Protein 1GJJ (pdb70)

GO terms:
  GO:0000785 chromatin (C, IDA)
  GO:0005634 nucleus (C, IDA)
  GO:0005521 lamin binding (F, TAS)
  GO:0005634 nucleus (C, TAS)
  GO:0005635 nuclear envelope (C, TAS)
  GO:0005515 protein binding (F, IPI)
  GO:0045296 cadherin binding (F, HDA)
  GO:0031965 nuclear membrane (C, IDA)

Nearest PDB structures (foldseek):
  1gjj-assembly1_A  TM=1.011E+00  e=7.523E-15  Homo sapiens

B-factor: mean 1.03, std 0.87, range [0.19, 6.09]

CATH classification: 1.10.720.40

Structure (mmCIF, N/CA/C/O backbone):
data_1GJJ
#
_entry.id   1GJJ
#
_cell.length_a   ?
_cell.length_b   ?
_cell.length_c   ?
_cell.angle_alpha   ?
_cell.angle_beta   ?
_cell.angle_gamma   ?
#
loop_
_atom_site.group_PDB
_atom_site.id
_atom_site.type_symbol
_atom_site.label_atom_id
_atom_site.label_alt_id
_at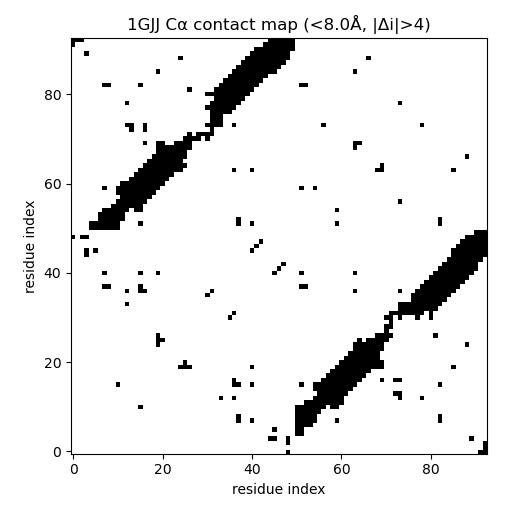om_site.label_comp_id
_atom_site.label_asym_id
_atom_site.label_entity_id
_atom_site.label_seq_id
_atom_site.pdbx_PDB_ins_code
_atom_site.Cartn_x
_atom_site.Cartn_y
_atom_site.Cartn_z
_atom_site.occupancy
_atom_site.B_iso_or_equiv
_atom_site.auth_seq_id
_atom_site.auth_comp_id
_atom_site.auth_asym_id
_atom_site.auth_atom_id
_atom_site.pdbx_PDB_model_num
ATOM 1 N N . MET A 1 1 ? 107.633 6.024 -21.095 1.00 1.78 1 MET A N 1
ATOM 2 C CA . MET A 1 1 ? 108.301 5.917 -19.768 1.00 0.84 1 MET A CA 1
ATOM 3 C C . MET A 1 1 ? 109.518 6.848 -19.737 1.00 0.69 1 MET A C 1
ATOM 4 O O . MET A 1 1 ? 110.645 6.411 -19.861 1.00 0.77 1 MET A O 1
ATOM 20 N N . PRO A 1 2 ? 109.289 8.126 -19.574 1.00 0.58 2 PRO A N 1
ATOM 21 C CA . PRO A 1 2 ? 110.383 9.143 -19.530 1.00 0.55 2 PRO A CA 1
ATOM 22 C C . PRO A 1 2 ? 111.497 8.751 -18.554 1.00 0.51 2 PRO A C 1
ATOM 23 O O . PRO A 1 2 ? 111.255 8.118 -17.546 1.00 0.50 2 PRO A O 1
ATOM 34 N N . GLU A 1 3 ? 112.716 9.120 -18.840 1.00 0.54 3 GLU A N 1
ATOM 35 C CA . GLU A 1 3 ? 113.823 8.757 -17.916 1.00 0.49 3 GLU A CA 1
ATOM 36 C C . GLU A 1 3 ? 113.523 9.322 -16.528 1.00 0.45 3 GLU A C 1
ATOM 37 O O . GLU A 1 3 ? 113.283 10.502 -16.363 1.00 0.47 3 GLU A O 1
ATOM 49 N N . PHE A 1 4 ? 113.519 8.478 -15.529 1.00 0.42 4 PHE A N 1
ATOM 50 C CA . PHE A 1 4 ? 113.219 8.936 -14.138 1.00 0.40 4 PHE A CA 1
ATOM 51 C C . PHE A 1 4 ? 114.511 9.067 -13.338 1.00 0.38 4 PHE A C 1
ATOM 52 O O . PHE A 1 4 ? 115.545 8.545 -13.703 1.00 0.40 4 PHE A O 1
ATOM 69 N N . LEU A 1 5 ? 114.450 9.777 -12.250 1.00 0.37 5 LEU A N 1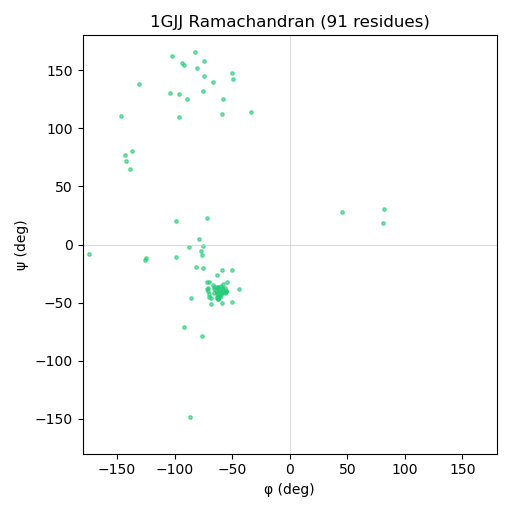
ATOM 70 C CA . LEU A 1 5 ? 115.669 9.965 -11.417 1.00 0.37 5 LEU A CA 1
ATOM 71 C C . LEU A 1 5 ? 116.080 8.627 -10.796 1.00 0.36 5 LEU A C 1
ATOM 72 O O . LEU A 1 5 ? 115.255 7.850 -10.358 1.00 0.37 5 LEU A O 1
ATOM 88 N N . GLU A 1 6 ? 117.357 8.363 -10.753 1.00 0.39 6 GLU A N 1
ATOM 89 C CA . GLU A 1 6 ? 117.848 7.087 -10.160 1.00 0.43 6 GLU A CA 1
ATOM 90 C C . GLU A 1 6 ? 117.789 7.179 -8.635 1.00 0.48 6 GLU A C 1
ATOM 91 O O . GLU A 1 6 ? 118.035 6.217 -7.935 1.00 0.81 6 GLU A O 1
ATOM 103 N N . ASP A 1 7 ? 117.457 8.330 -8.111 1.00 0.35 7 ASP A N 1
ATOM 104 C CA . ASP A 1 7 ? 117.367 8.501 -6.632 1.00 0.34 7 ASP A CA 1
ATOM 105 C C . ASP A 1 7 ? 116.195 9.435 -6.334 1.00 0.29 7 ASP A C 1
ATOM 106 O O . ASP A 1 7 ? 116.390 10.601 -6.073 1.00 0.31 7 ASP A O 1
ATOM 115 N N . PRO A 1 8 ? 114.984 8.941 -6.405 1.00 0.30 8 PRO A N 1
ATOM 116 C CA . PRO A 1 8 ? 113.771 9.776 -6.171 1.00 0.35 8 PRO A CA 1
ATOM 117 C C . PRO A 1 8 ? 113.528 10.066 -4.685 1.00 0.33 8 PRO A C 1
ATOM 118 O O . PRO A 1 8 ? 112.687 10.867 -4.330 1.00 0.33 8 PRO A O 1
ATOM 129 N N . SER A 1 9 ? 114.257 9.431 -3.815 1.00 0.34 9 SER A N 1
ATOM 130 C CA . SER A 1 9 ? 114.068 9.683 -2.361 1.00 0.34 9 SER A CA 1
ATOM 131 C C . SER A 1 9 ? 114.315 11.166 -2.079 1.00 0.33 9 SER A C 1
ATOM 132 O O . SER A 1 9 ? 113.843 11.712 -1.102 1.00 0.33 9 SER A O 1
ATOM 140 N N . VAL A 1 10 ? 115.038 11.822 -2.943 1.00 0.33 10 VAL A N 1
ATOM 141 C CA . VAL A 1 10 ? 115.305 13.274 -2.745 1.00 0.34 10 VAL A CA 1
ATOM 142 C C . VAL A 1 10 ? 114.043 14.068 -3.102 1.00 0.30 10 VAL A C 1
ATOM 143 O O . VAL A 1 10 ? 114.008 15.278 -2.997 1.00 0.31 10 VAL A O 1
ATOM 156 N N . LEU A 1 11 ? 113.004 13.391 -3.517 1.00 0.28 11 LEU A N 1
ATOM 157 C CA . LEU A 1 11 ? 111.732 14.082 -3.881 1.00 0.26 11 LEU A CA 1
ATOM 158 C C . LEU A 1 11 ? 110.815 14.139 -2.659 1.00 0.23 11 LEU A C 1
ATOM 159 O O . LEU A 1 11 ? 110.902 13.317 -1.768 1.00 0.22 11 LEU A O 1
ATOM 175 N N . THR A 1 12 ? 109.932 15.098 -2.613 1.00 0.25 12 THR A N 1
ATOM 176 C CA . THR A 1 12 ? 109.000 15.206 -1.456 1.00 0.25 12 THR A CA 1
ATOM 177 C C . THR A 1 12 ? 107.817 14.258 -1.660 1.00 0.25 12 THR A C 1
ATOM 178 O O . THR A 1 12 ? 107.589 13.754 -2.742 1.00 0.24 12 THR A O 1
ATOM 189 N N . LYS A 1 13 ? 107.061 14.011 -0.625 1.00 0.28 13 LYS A N 1
ATOM 190 C CA . LYS A 1 13 ? 105.889 13.098 -0.746 1.00 0.30 13 LYS A CA 1
ATOM 191 C C . LYS A 1 13 ? 104.871 13.676 -1.731 1.00 0.28 13 LYS A C 1
ATOM 192 O O . LYS A 1 13 ? 104.375 12.981 -2.596 1.00 0.29 13 LYS A O 1
ATOM 211 N N . ASP A 1 14 ? 104.543 14.934 -1.613 1.00 0.28 14 ASP A N 1
ATOM 212 C CA . ASP A 1 14 ? 103.552 15.527 -2.552 1.00 0.28 14 ASP A CA 1
ATOM 213 C C . ASP A 1 14 ? 104.083 15.431 -3.983 1.00 0.26 14 ASP A C 1
ATOM 214 O O . ASP A 1 14 ? 103.352 15.131 -4.906 1.00 0.27 14 ASP A O 1
ATOM 223 N N . LYS A 1 15 ? 105.350 15.676 -4.176 1.00 0.25 15 LYS A N 1
ATOM 224 C CA . LYS A 1 15 ? 105.918 15.591 -5.550 1.00 0.25 15 LYS A CA 1
ATOM 225 C C . LYS A 1 15 ? 105.793 14.155 -6.061 1.00 0.22 15 LYS A C 1
ATOM 226 O O . LYS A 1 15 ? 105.382 13.919 -7.178 1.00 0.23 15 LYS A O 1
ATOM 245 N N . LEU A 1 16 ? 106.138 13.194 -5.250 1.00 0.21 16 LEU A N 1
ATOM 246 C CA . LEU A 1 16 ? 106.035 11.774 -5.693 1.00 0.21 16 LEU A CA 1
ATOM 247 C C . LEU A 1 16 ? 104.578 11.431 -5.986 1.00 0.20 16 LEU A C 1
ATOM 248 O O . LEU A 1 16 ? 104.282 10.675 -6.887 1.00 0.22 16 LEU A O 1
ATOM 264 N N . LYS A 1 17 ? 103.663 11.959 -5.224 1.00 0.20 17 LYS A N 1
ATOM 265 C CA . LYS A 1 17 ? 102.235 11.628 -5.462 1.00 0.21 17 LYS A CA 1
ATOM 266 C C . LYS A 1 17 ? 101.836 12.088 -6.865 1.00 0.21 17 LYS A C 1
ATOM 267 O O . LYS A 1 17 ? 101.188 11.373 -7.605 1.00 0.21 17 LYS A O 1
ATOM 286 N N . SER A 1 18 ? 102.229 13.280 -7.243 1.00 0.24 18 SER A N 1
ATOM 287 C CA . SER A 1 18 ? 101.885 13.782 -8.603 1.00 0.29 18 SER A CA 1
ATOM 288 C C . SER A 1 18 ? 102.606 12.939 -9.652 1.00 0.32 18 SER A C 1
ATOM 289 O O . SER A 1 18 ? 102.085 12.689 -10.720 1.00 0.35 18 SER A O 1
ATOM 297 N N . GLU A 1 19 ? 103.797 12.487 -9.360 1.00 0.35 19 GLU A N 1
ATOM 298 C CA . GLU A 1 19 ? 104.532 11.651 -10.346 1.00 0.44 19 GLU A CA 1
ATOM 299 C C . GLU A 1 19 ? 103.717 10.398 -10.629 1.00 0.40 19 GLU A C 1
ATOM 300 O O . GLU A 1 19 ? 103.540 9.993 -11.760 1.00 0.44 19 GLU A O 1
ATOM 312 N N . LEU A 1 20 ? 103.208 9.788 -9.596 1.00 0.35 20 LEU A N 1
ATOM 313 C CA . LEU A 1 20 ? 102.389 8.560 -9.770 1.00 0.35 20 LEU A CA 1
ATOM 314 C C . LEU A 1 20 ? 101.102 8.907 -10.515 1.00 0.30 20 LEU A C 1
ATOM 315 O O . LEU A 1 20 ? 100.650 8.165 -11.364 1.00 0.31 20 LEU A O 1
ATOM 331 N N . VAL A 1 21 ? 100.519 10.035 -10.233 1.00 0.25 21 VAL A N 1
ATOM 332 C CA . VAL A 1 21 ? 99.280 10.416 -10.959 1.00 0.21 21 VAL A CA 1
ATOM 333 C C . VAL A 1 21 ? 99.653 10.775 -12.397 1.00 0.23 21 VAL A C 1
ATOM 334 O O . VAL A 1 21 ? 98.967 10.422 -13.336 1.00 0.22 21 VAL A O 1
ATOM 347 N N . ALA A 1 22 ? 100.752 11.451 -12.575 1.00 0.27 22 ALA A N 1
ATOM 348 C CA . ALA A 1 22 ? 101.197 11.810 -13.949 1.00 0.31 22 ALA A CA 1
ATOM 349 C C . ALA A 1 22 ? 101.488 10.524 -14.725 1.00 0.31 22 ALA A C 1
ATOM 350 O O . ALA A 1 22 ? 101.404 10.482 -15.935 1.00 0.34 22 ALA A O 1
ATOM 357 N N . ASN A 1 23 ? 101.827 9.469 -14.030 1.00 0.30 23 ASN A N 1
ATOM 358 C CA . ASN A 1 23 ? 102.122 8.168 -14.702 1.00 0.32 23 ASN A CA 1
ATOM 359 C C . ASN A 1 23 ? 100.892 7.263 -14.629 1.00 0.31 23 ASN A C 1
ATOM 360 O O . ASN A 1 23 ? 100.988 6.060 -14.765 1.00 0.33 23 ASN A O 1
ATOM 371 N N . ASN A 1 24 ? 99.736 7.830 -14.412 1.00 0.28 24 ASN A N 1
ATOM 372 C CA . ASN A 1 24 ? 98.481 7.025 -14.326 1.00 0.27 24 ASN A CA 1
ATOM 373 C C . ASN A 1 24 ? 98.689 5.788 -13.449 1.00 0.28 24 ASN A C 1
ATOM 374 O O . ASN A 1 24 ? 98.023 4.786 -13.612 1.00 0.30 24 ASN A O 1
ATOM 385 N N . VAL A 1 25 ? 99.584 5.859 -12.502 1.00 0.27 25 VAL A N 1
ATOM 386 C CA . VAL A 1 25 ? 99.801 4.695 -11.599 1.00 0.29 25 VAL A CA 1
ATOM 387 C C . VAL A 1 25 ? 98.635 4.631 -10.612 1.00 0.27 25 VAL A C 1
ATOM 388 O O . VAL A 1 25 ? 98.259 5.627 -10.026 1.00 0.24 25 VAL A O 1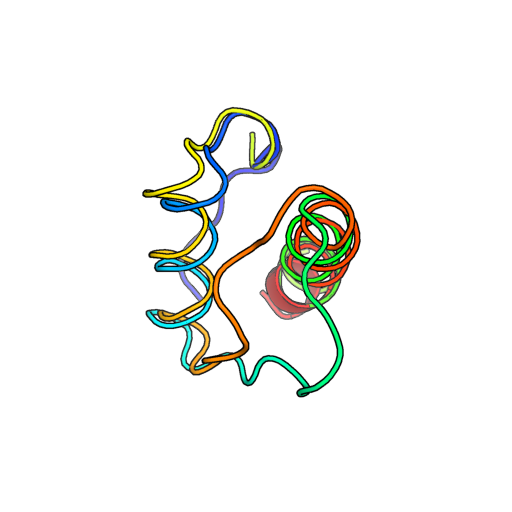
ATOM 401 N N . THR A 1 26 ? 98.050 3.476 -10.422 1.00 0.30 26 THR A N 1
ATOM 402 C CA . THR A 1 26 ? 96.900 3.377 -9.472 1.00 0.31 26 THR A CA 1
ATOM 403 C C . THR A 1 26 ? 97.413 3.077 -8.061 1.00 0.31 26 THR A C 1
ATOM 404 O O . THR A 1 26 ? 98.149 2.137 -7.843 1.00 0.33 26 THR A O 1
ATOM 415 N N . LEU A 1 27 ? 97.040 3.897 -7.111 1.00 0.32 27 LEU A N 1
ATOM 416 C CA . LEU A 1 27 ? 97.509 3.703 -5.702 1.00 0.34 27 LEU A CA 1
ATOM 417 C C . LEU A 1 27 ? 96.437 2.933 -4.900 1.00 0.43 27 LEU A C 1
ATOM 418 O O . LEU A 1 27 ? 95.391 3.475 -4.606 1.00 0.57 27 LEU A O 1
ATOM 434 N N . PRO A 1 28 ? 96.679 1.685 -4.533 1.00 0.48 28 PRO A N 1
ATOM 435 C CA . PRO A 1 28 ? 95.688 0.884 -3.747 1.00 0.59 28 PRO A CA 1
ATOM 436 C C . PRO A 1 28 ? 95.160 1.647 -2.523 1.00 0.44 28 PRO A C 1
ATOM 437 O O . PRO A 1 28 ? 95.890 2.356 -1.860 1.00 0.31 28 PRO A O 1
ATOM 448 N N . ALA A 1 29 ? 93.901 1.497 -2.219 1.00 0.58 29 ALA A N 1
ATOM 449 C CA . ALA A 1 29 ? 93.328 2.202 -1.037 1.00 0.57 29 ALA A CA 1
ATOM 450 C C . ALA A 1 29 ? 93.811 1.518 0.243 1.00 0.45 29 ALA A C 1
ATOM 451 O O . ALA A 1 29 ? 94.201 0.368 0.231 1.00 0.45 29 ALA A O 1
ATOM 458 N N . GLY A 1 30 ? 93.789 2.211 1.350 1.00 0.42 30 GLY A N 1
ATOM 459 C CA . GLY A 1 30 ? 94.251 1.587 2.623 1.00 0.40 30 GLY A CA 1
ATOM 460 C C . GLY A 1 30 ? 95.775 1.655 2.699 1.00 0.37 30 GLY A C 1
ATOM 461 O O . GLY A 1 30 ? 96.419 0.802 3.276 1.00 0.38 30 GLY A O 1
ATOM 465 N N . GLU A 1 31 ? 96.360 2.667 2.116 1.00 0.37 31 GLU A N 1
ATOM 466 C CA . GLU A 1 31 ? 97.847 2.799 2.150 1.00 0.37 31 GLU A CA 1
ATOM 467 C C . GLU A 1 31 ? 98.225 4.279 2.192 1.00 0.40 31 GLU A C 1
ATOM 468 O O . GLU A 1 31 ? 98.045 5.000 1.230 1.00 0.41 31 GLU A O 1
ATOM 480 N N . GLN A 1 32 ? 98.750 4.740 3.300 1.00 0.42 32 GLN A N 1
ATOM 481 C CA . GLN A 1 32 ? 99.150 6.179 3.412 1.00 0.47 32 GLN A CA 1
ATOM 482 C C . GLN A 1 32 ? 100.490 6.282 4.143 1.00 0.40 32 GLN A C 1
ATOM 483 O O . GLN A 1 32 ? 100.577 6.825 5.226 1.00 0.48 32 GLN A O 1
ATOM 497 N N . ARG A 1 33 ? 101.538 5.763 3.550 1.00 0.31 33 ARG A N 1
ATOM 498 C CA . ARG A 1 33 ? 102.896 5.824 4.180 1.00 0.27 33 ARG A CA 1
ATOM 499 C C . ARG A 1 33 ? 103.894 6.345 3.142 1.00 0.23 33 ARG A C 1
ATOM 500 O O . ARG A 1 33 ? 103.858 5.960 1.991 1.00 0.23 33 ARG A O 1
ATOM 521 N N . LYS A 1 34 ? 104.783 7.217 3.533 1.00 0.25 34 LYS A N 1
ATOM 522 C CA . LYS A 1 34 ? 105.770 7.755 2.555 1.00 0.27 34 LYS A CA 1
ATOM 523 C C . LYS A 1 34 ? 106.584 6.609 1.952 1.00 0.23 34 LYS A C 1
ATOM 524 O O . LYS A 1 34 ? 106.733 6.514 0.751 1.00 0.23 34 LYS A O 1
ATOM 543 N N . ASP A 1 35 ? 107.129 5.748 2.767 1.00 0.22 35 ASP A N 1
ATOM 544 C CA . ASP A 1 35 ? 107.948 4.628 2.225 1.00 0.20 35 ASP A CA 1
ATOM 545 C C . ASP A 1 35 ? 107.138 3.831 1.202 1.00 0.19 35 ASP A C 1
ATOM 546 O O . ASP A 1 35 ? 107.641 3.441 0.168 1.00 0.19 35 ASP A O 1
ATOM 555 N N . VAL A 1 36 ? 105.889 3.599 1.469 1.00 0.19 36 VAL A N 1
ATOM 556 C CA . VAL A 1 36 ? 105.057 2.846 0.492 1.00 0.20 36 VAL A CA 1
ATOM 557 C C . VAL A 1 36 ? 105.046 3.597 -0.838 1.00 0.21 36 VAL A C 1
ATOM 558 O O . VAL A 1 36 ? 105.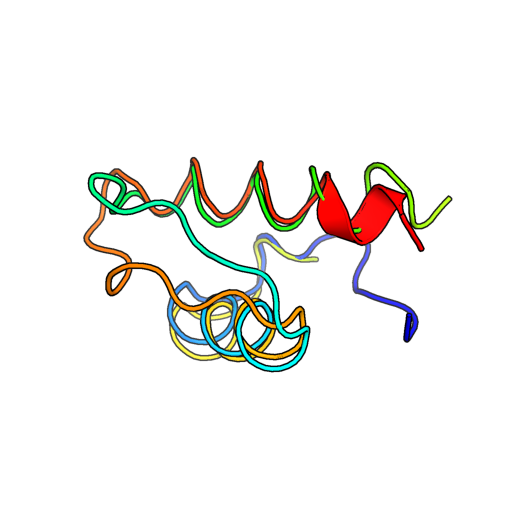158 3.005 -1.894 1.00 0.23 36 VAL A O 1
ATOM 571 N N . TYR A 1 37 ? 104.931 4.896 -0.802 1.00 0.21 37 TYR A N 1
ATOM 572 C CA . TYR A 1 37 ? 104.938 5.667 -2.072 1.00 0.24 37 TYR A CA 1
ATOM 573 C C . TYR A 1 37 ? 106.346 5.677 -2.654 1.00 0.25 37 TYR A C 1
ATOM 574 O O . TYR A 1 37 ? 106.525 5.698 -3.855 1.00 0.27 37 TYR A O 1
ATOM 592 N N . VAL A 1 38 ? 107.358 5.666 -1.827 1.00 0.23 38 VAL A N 1
ATOM 593 C CA . VAL A 1 38 ? 108.731 5.680 -2.385 1.00 0.24 38 VAL A CA 1
ATOM 594 C C . VAL A 1 38 ? 109.016 4.337 -3.057 1.00 0.25 38 VAL A C 1
ATOM 595 O O . VAL A 1 38 ? 109.573 4.277 -4.135 1.00 0.26 38 VAL A O 1
ATOM 608 N N . GLN A 1 39 ? 108.666 3.253 -2.412 1.00 0.24 39 GLN A N 1
ATOM 609 C CA . GLN A 1 39 ? 108.953 1.921 -3.011 1.00 0.26 39 GLN A CA 1
ATOM 610 C C . GLN A 1 39 ? 108.046 1.690 -4.224 1.00 0.27 39 GLN A C 1
ATOM 611 O O . GLN A 1 39 ? 108.436 1.054 -5.184 1.00 0.29 39 GLN A O 1
ATOM 625 N N . LEU A 1 40 ? 106.853 2.213 -4.207 1.00 0.27 40 LEU A N 1
ATOM 626 C CA . LEU A 1 40 ? 105.972 2.015 -5.392 1.00 0.28 40 LEU A CA 1
ATOM 627 C C . LEU A 1 40 ? 106.662 2.668 -6.591 1.00 0.28 40 LEU A C 1
ATOM 628 O O . LEU A 1 40 ? 106.670 2.146 -7.688 1.00 0.29 40 LEU A O 1
ATOM 644 N N . TYR A 1 41 ? 107.272 3.797 -6.363 1.00 0.27 41 TYR A N 1
ATOM 645 C CA . TYR A 1 41 ? 108.012 4.501 -7.449 1.00 0.27 41 TYR A CA 1
ATOM 646 C C . TYR A 1 41 ? 109.154 3.592 -7.917 1.00 0.27 41 TYR A C 1
ATOM 647 O O . TYR A 1 41 ? 109.358 3.392 -9.098 1.00 0.29 41 TYR A O 1
ATOM 665 N N . LEU A 1 42 ? 109.873 3.011 -6.999 1.00 0.27 42 LEU A N 1
ATOM 666 C CA . LEU A 1 42 ? 110.979 2.076 -7.357 1.00 0.28 42 LEU A CA 1
ATOM 667 C C . LEU A 1 42 ? 110.398 0.764 -7.893 1.00 0.29 42 LEU A C 1
ATOM 668 O O . LEU A 1 42 ? 110.928 0.159 -8.803 1.00 0.30 42 LEU A O 1
ATOM 684 N N . GLN A 1 43 ? 109.322 0.313 -7.311 1.00 0.28 43 GLN A N 1
ATOM 685 C CA . GLN A 1 43 ? 108.705 -0.972 -7.753 1.00 0.30 43 GLN A CA 1
ATOM 686 C C . GLN A 1 43 ? 108.150 -0.865 -9.174 1.00 0.31 43 GLN A C 1
ATOM 687 O O . GLN A 1 43 ? 108.252 -1.787 -9.957 1.00 0.32 43 GLN A O 1
ATOM 701 N N . HIS A 1 44 ? 107.520 0.226 -9.501 1.00 0.32 44 HIS A N 1
ATOM 702 C CA . HIS A 1 44 ? 106.915 0.359 -10.861 1.00 0.34 44 HIS A CA 1
ATOM 703 C C . HIS A 1 44 ? 107.930 0.873 -11.882 1.00 0.32 44 HIS A C 1
ATOM 704 O O . HIS A 1 44 ? 108.006 0.379 -12.990 1.00 0.36 44 HIS A O 1
ATOM 719 N N . LEU A 1 45 ? 108.674 1.890 -11.549 1.00 0.29 45 LEU A N 1
ATOM 720 C CA . LEU A 1 45 ? 109.639 2.463 -12.539 1.00 0.28 45 LEU A CA 1
ATOM 721 C C . LEU A 1 45 ? 111.029 1.825 -12.427 1.00 0.26 45 LEU A C 1
ATOM 722 O O . LEU A 1 45 ? 111.452 1.109 -13.304 1.00 0.24 45 LEU A O 1
ATOM 738 N N . THR A 1 46 ? 111.759 2.110 -11.383 1.00 0.29 46 THR A N 1
ATOM 739 C CA . THR A 1 46 ? 113.144 1.557 -11.280 1.00 0.29 46 THR A CA 1
ATOM 740 C C . THR A 1 46 ? 113.129 0.047 -11.539 1.00 0.27 46 THR A C 1
ATOM 741 O O . THR A 1 46 ? 113.900 -0.458 -12.330 1.00 0.24 46 THR A O 1
ATOM 752 N N . ALA A 1 47 ? 112.274 -0.679 -10.891 1.00 0.32 47 ALA A N 1
ATOM 753 C CA . ALA A 1 47 ? 112.239 -2.151 -11.115 1.00 0.37 47 ALA A CA 1
ATOM 754 C C . ALA A 1 47 ? 112.179 -2.464 -12.621 1.00 0.34 47 ALA A C 1
ATOM 755 O O . ALA A 1 47 ? 112.534 -3.547 -13.039 1.00 0.38 47 ALA A O 1
ATOM 762 N N . ARG A 1 48 ? 111.730 -1.534 -13.435 1.00 0.33 48 ARG A N 1
ATOM 763 C CA . ARG A 1 48 ? 111.650 -1.798 -14.918 1.00 0.40 48 ARG A CA 1
ATOM 764 C C . ARG A 1 48 ? 112.415 -0.720 -15.699 1.00 0.47 48 ARG A C 1
ATOM 765 O O . ARG A 1 48 ? 112.635 -0.844 -16.887 1.00 0.76 48 ARG A O 1
ATOM 786 N N . ASN A 1 49 ? 112.804 0.338 -15.053 1.00 0.44 49 ASN A N 1
ATOM 787 C CA . ASN A 1 49 ? 113.531 1.429 -15.766 1.00 0.71 49 ASN A CA 1
ATOM 788 C C . ASN A 1 49 ? 114.943 0.967 -16.120 1.00 0.77 49 ASN A C 1
ATOM 789 O O . ASN A 1 49 ? 115.835 1.772 -16.299 1.00 1.50 49 ASN A O 1
ATOM 800 N N . ARG A 1 50 ? 115.168 -0.314 -16.196 1.00 1.03 50 ARG A N 1
ATOM 801 C CA . ARG A 1 50 ? 116.538 -0.819 -16.512 1.00 1.25 50 ARG A CA 1
ATOM 802 C C . ARG A 1 50 ? 116.427 -2.044 -17.427 1.00 1.94 50 ARG A C 1
ATOM 803 O O . ARG A 1 50 ? 117.387 -2.450 -18.053 1.00 2.62 50 ARG A O 1
ATOM 824 N N . ASP A 1 111 ? 117.521 11.520 -7.786 1.00 1.21 111 ASP A N 1
ATOM 825 C CA . ASP A 1 111 ? 117.120 10.735 -6.586 1.00 0.93 111 ASP A CA 1
ATOM 826 C C . ASP A 1 111 ? 115.619 10.870 -6.318 1.00 0.78 111 ASP A C 1
ATOM 827 O O . ASP A 1 111 ? 115.075 11.954 -6.243 1.00 0.65 111 ASP A O 1
ATOM 836 N N . VAL A 1 112 ? 114.970 9.756 -6.150 1.00 0.84 112 VAL A N 1
ATOM 837 C CA . VAL A 1 112 ? 113.514 9.746 -5.846 1.00 0.76 112 VAL A CA 1
ATOM 838 C C . VAL A 1 112 ? 113.304 10.148 -4.389 1.00 0.65 112 VAL A C 1
ATOM 839 O O . VAL A 1 112 ? 112.233 10.553 -3.991 1.00 0.63 112 VAL A O 1
ATOM 852 N N . THR A 1 113 ? 114.325 10.024 -3.588 1.00 0.68 113 THR A N 1
ATOM 853 C CA . THR A 1 113 ? 114.194 10.384 -2.154 1.00 0.64 113 THR A CA 1
ATOM 854 C C . THR A 1 113 ? 114.342 11.894 -1.976 1.00 0.63 113 THR A C 1
ATOM 855 O O . THR A 1 113 ? 113.963 12.451 -0.962 1.00 0.70 113 THR A O 1
ATOM 866 N N . GLU A 1 114 ? 114.913 12.567 -2.936 1.00 0.62 114 GLU A N 1
ATOM 867 C CA . GLU A 1 114 ? 115.101 14.039 -2.796 1.00 0.63 114 GLU A CA 1
ATOM 868 C C . GLU A 1 114 ? 113.854 14.779 -3.299 1.00 0.56 114 GLU A C 1
ATOM 869 O O . GLU A 1 114 ? 113.775 15.989 -3.225 1.00 0.56 114 GLU A O 1
ATOM 881 N N . LEU A 1 115 ? 112.872 14.070 -3.795 1.00 0.55 115 LEU A N 1
ATOM 882 C CA . LEU A 1 115 ? 111.635 14.749 -4.278 1.00 0.54 115 LEU A CA 1
ATOM 883 C C . LEU A 1 115 ? 110.808 15.199 -3.071 1.00 0.51 115 LEU A C 1
ATOM 884 O O . LEU A 1 115 ? 110.767 14.550 -2.044 1.00 0.57 115 LEU A O 1
ATOM 900 N N . THR A 1 116 ? 110.154 16.320 -3.204 1.00 0.48 116 THR A N 1
ATOM 901 C CA . THR A 1 116 ? 109.326 16.846 -2.084 1.00 0.48 116 THR A CA 1
ATOM 902 C C . THR A 1 116 ? 107.980 16.120 -2.057 1.00 0.49 116 THR A C 1
ATOM 903 O O . THR A 1 116 ? 107.491 15.660 -3.070 1.00 0.50 116 THR A O 1
ATOM 914 N N . ASN A 1 117 ? 107.377 16.008 -0.904 1.00 0.51 117 ASN A N 1
ATOM 915 C CA . ASN A 1 117 ? 106.065 15.310 -0.801 1.00 0.54 117 ASN A CA 1
ATOM 916 C C . ASN A 1 117 ? 105.154 15.756 -1.952 1.00 0.51 117 ASN A C 1
ATOM 917 O O . ASN A 1 117 ? 104.423 14.971 -2.517 1.00 0.50 117 ASN A O 1
ATOM 928 N N . GLU A 1 118 ? 105.205 17.013 -2.301 1.00 0.50 118 GLU A N 1
ATOM 929 C CA . GLU A 1 118 ? 104.346 17.514 -3.413 1.00 0.49 118 GLU A CA 1
ATOM 930 C C . GLU A 1 118 ? 104.818 16.930 -4.747 1.00 0.44 118 GLU A C 1
ATOM 931 O O . GLU A 1 118 ? 104.040 16.392 -5.507 1.00 0.44 118 GLU A O 1
ATOM 943 N N . ASP A 1 119 ? 106.085 17.037 -5.041 1.00 0.43 119 ASP A N 1
ATOM 944 C CA . ASP A 1 119 ? 106.603 16.494 -6.330 1.00 0.42 119 ASP A CA 1
ATOM 945 C C . ASP A 1 119 ? 106.437 14.972 -6.381 1.00 0.41 119 ASP A C 1
ATOM 946 O O . ASP A 1 119 ? 106.107 14.414 -7.408 1.00 0.41 119 ASP A O 1
ATOM 955 N N . LEU A 1 120 ? 106.678 14.294 -5.294 1.00 0.41 120 LEU A N 1
ATOM 956 C CA . LEU A 1 120 ? 106.547 12.810 -5.310 1.00 0.42 120 LEU A CA 1
ATOM 957 C C . LEU A 1 120 ? 105.137 12.420 -5.764 1.00 0.42 120 LEU A C 1
ATOM 958 O O . LEU A 1 120 ? 104.955 11.451 -6.477 1.00 0.46 120 LEU A O 1
ATOM 974 N N . LEU A 1 121 ? 104.142 13.159 -5.366 1.00 0.42 121 LEU A N 1
ATOM 975 C CA . LEU A 1 121 ? 102.759 12.812 -5.798 1.00 0.44 121 LEU A CA 1
ATOM 976 C C . LEU A 1 121 ? 102.621 13.136 -7.290 1.00 0.43 121 LEU A C 1
ATOM 977 O O . LEU A 1 121 ? 101.974 12.429 -8.035 1.00 0.45 121 LEU A O 1
ATOM 993 N N . ASP A 1 122 ? 103.230 14.196 -7.726 1.00 0.42 122 ASP A N 1
ATOM 994 C CA . ASP A 1 122 ? 103.135 14.555 -9.167 1.00 0.42 122 ASP A CA 1
ATOM 995 C C . ASP A 1 122 ? 103.620 13.371 -10.011 1.00 0.41 122 ASP A C 1
ATOM 996 O O . ASP A 1 122 ? 103.040 13.045 -11.023 1.00 0.44 122 ASP A O 1
ATOM 1005 N N . GLN A 1 123 ? 104.681 12.725 -9.600 1.00 0.41 123 GLN A N 1
ATOM 1006 C CA . GLN A 1 123 ? 105.199 11.563 -10.381 1.00 0.42 123 GLN A CA 1
ATOM 1007 C C . GLN A 1 123 ? 104.239 10.374 -10.267 1.00 0.42 123 GLN A C 1
ATOM 1008 O O . GLN A 1 123 ? 103.963 9.699 -11.235 1.00 0.44 123 GLN A O 1
ATOM 1022 N N . LEU A 1 124 ? 103.726 10.112 -9.094 1.00 0.41 124 LEU A N 1
ATOM 1023 C CA . LEU A 1 124 ? 102.788 8.961 -8.943 1.00 0.43 124 LEU A CA 1
ATOM 1024 C C . LEU A 1 124 ? 101.573 9.169 -9.842 1.00 0.42 124 LEU A C 1
ATOM 1025 O O . LEU A 1 124 ? 101.113 8.257 -10.500 1.00 0.45 124 LEU A O 1
ATOM 1041 N N . VAL A 1 125 ? 101.043 10.359 -9.877 1.00 0.39 125 VAL A N 1
ATOM 1042 C CA . VAL A 1 125 ? 99.860 10.612 -10.739 1.00 0.41 125 VAL A CA 1
ATOM 1043 C C . VAL A 1 125 ? 100.225 10.373 -12.205 1.00 0.43 125 VAL A C 1
ATOM 1044 O O . VAL A 1 125 ? 99.431 9.877 -12.981 1.00 0.47 125 VAL A O 1
ATOM 1057 N N . LYS A 1 126 ? 101.419 10.730 -12.591 1.00 0.41 126 LYS A N 1
ATOM 1058 C CA . LYS A 1 126 ? 101.838 10.527 -14.008 1.00 0.44 126 LYS A CA 1
ATOM 1059 C C . LYS A 1 126 ? 101.728 9.048 -14.394 1.00 0.49 126 LYS A C 1
ATOM 1060 O O . LYS A 1 126 ? 101.418 8.723 -15.523 1.00 0.55 126 LYS A O 1
ATOM 1079 N N . TYR A 1 127 ? 101.973 8.148 -13.481 1.00 0.49 127 TYR A N 1
ATOM 1080 C CA . TYR A 1 127 ? 101.869 6.698 -13.827 1.00 0.55 127 TYR A CA 1
ATOM 1081 C C . TYR A 1 127 ? 100.401 6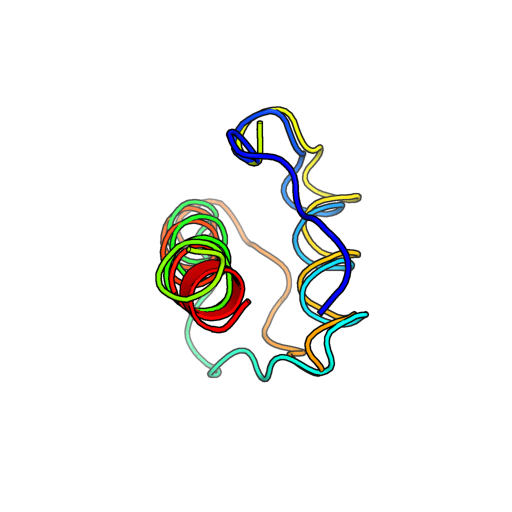.271 -13.834 1.00 0.58 127 TYR A C 1
ATOM 1082 O O . TYR A 1 127 ? 100.084 5.113 -14.025 1.00 0.64 127 TYR A O 1
ATOM 1100 N N . GLY A 1 128 ? 99.496 7.195 -13.642 1.00 0.57 128 GLY A N 1
ATOM 1101 C CA . GLY A 1 128 ? 98.049 6.837 -13.654 1.00 0.63 128 GLY A CA 1
ATOM 1102 C C . GLY A 1 128 ? 97.645 6.260 -12.303 1.00 0.58 128 GLY A C 1
ATOM 1103 O O . GLY A 1 128 ? 96.632 5.599 -12.178 1.00 0.62 128 GLY A O 1
ATOM 1107 N N . VAL A 1 129 ? 98.425 6.502 -11.283 1.00 0.52 129 VAL A N 1
ATOM 1108 C CA . VAL A 1 129 ? 98.080 5.966 -9.937 1.00 0.53 129 VAL A CA 1
ATOM 1109 C C . VAL A 1 129 ? 97.521 7.099 -9.080 1.00 0.54 129 VAL A C 1
ATOM 1110 O O . VAL A 1 129 ? 98.103 8.163 -8.987 1.00 0.59 129 VAL A O 1
ATOM 1123 N N . ASN A 1 130 ? 96.396 6.887 -8.447 1.00 0.58 130 ASN A N 1
ATOM 1124 C CA . ASN A 1 130 ? 95.798 7.958 -7.595 1.00 0.68 130 ASN A CA 1
ATOM 1125 C C . ASN A 1 130 ? 95.293 7.336 -6.287 1.00 0.73 130 ASN A C 1
ATOM 1126 O O . ASN A 1 130 ? 94.118 7.065 -6.132 1.00 0.88 130 ASN A O 1
ATOM 1137 N N . PRO A 1 131 ? 96.179 7.107 -5.361 1.00 0.76 131 PRO A N 1
ATOM 1138 C CA . PRO A 1 131 ? 95.842 6.500 -4.048 1.00 0.93 131 PRO A CA 1
ATOM 1139 C C . PRO A 1 131 ? 95.411 7.560 -3.028 1.00 0.93 131 PRO A C 1
ATOM 1140 O O . PRO A 1 131 ? 94.846 8.576 -3.380 1.00 1.17 131 PRO A O 1
ATOM 1151 N N . GLY A 1 132 ? 95.675 7.349 -1.762 1.00 1.57 132 GLY A N 1
ATOM 1152 C CA . GLY A 1 132 ? 95.285 8.359 -0.742 1.00 1.77 132 GLY A CA 1
ATOM 1153 C C . GLY A 1 132 ? 96.468 9.300 -0.500 1.00 1.45 132 GLY A C 1
ATOM 1154 O O . GLY A 1 132 ? 97.606 8.946 -0.737 1.00 1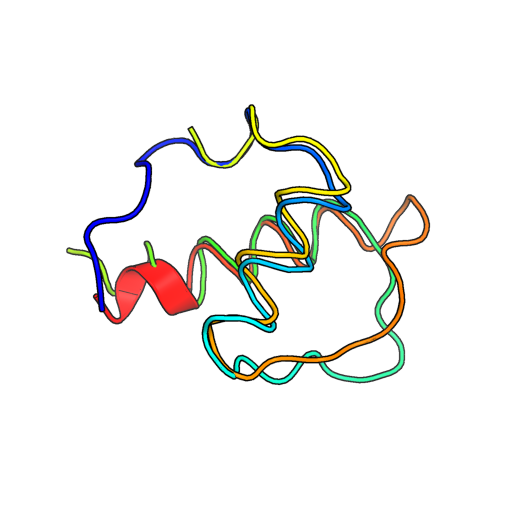.59 132 GLY A O 1
ATOM 1158 N N . PRO A 1 133 ? 96.203 10.492 -0.039 1.00 1.23 133 PRO A N 1
ATOM 1159 C CA . PRO A 1 133 ? 97.271 11.498 0.228 1.00 1.17 133 PRO A CA 1
ATOM 1160 C C . PRO A 1 133 ? 98.302 10.992 1.242 1.00 0.84 133 PRO A C 1
ATOM 1161 O O . PRO A 1 133 ? 97.995 10.796 2.402 1.00 0.97 133 PRO A O 1
ATOM 1172 N N . ILE A 1 134 ? 99.515 10.770 0.799 1.00 0.96 134 ILE A N 1
ATOM 1173 C CA . ILE A 1 134 ? 100.585 10.260 1.711 1.00 0.72 134 ILE A CA 1
ATOM 1174 C C . ILE A 1 134 ? 100.405 10.809 3.133 1.00 0.67 134 ILE A C 1
ATOM 1175 O O . ILE A 1 134 ? 100.525 11.992 3.371 1.00 0.76 134 ILE A O 1
ATOM 1191 N N . VAL A 1 135 ? 100.106 9.959 4.075 1.00 0.61 135 VAL A N 1
ATOM 1192 C CA . VAL A 1 135 ? 99.918 10.446 5.471 1.00 0.67 135 VAL A CA 1
ATOM 1193 C C . VAL A 1 135 ? 101.278 10.740 6.099 1.00 0.74 135 VAL A C 1
ATOM 1194 O O . VAL A 1 135 ? 101.701 11.875 6.187 1.00 1.50 135 VAL A O 1
ATOM 1207 N N . GLY A 1 136 ? 101.967 9.722 6.538 1.00 0.72 136 GLY A N 1
ATOM 1208 C CA . GLY A 1 136 ? 103.303 9.938 7.162 1.00 0.63 136 GLY A CA 1
ATOM 1209 C C . GLY A 1 136 ? 103.948 8.587 7.463 1.00 0.70 136 GLY A C 1
ATOM 1210 O O . GLY A 1 136 ? 105.102 8.510 7.841 1.00 1.37 136 GLY A O 1
ATOM 1214 N N . THR A 1 137 ? 103.213 7.514 7.299 1.00 0.55 137 THR A N 1
ATOM 1215 C CA . THR A 1 137 ? 103.779 6.158 7.574 1.00 0.57 137 THR A CA 1
ATOM 1216 C C . THR A 1 137 ? 103.604 5.273 6.341 1.00 0.50 137 THR A C 1
ATOM 1217 O O . THR A 1 137 ? 104.187 4.212 6.237 1.00 0.49 137 THR A O 1
ATOM 1228 N N . THR A 1 138 ? 102.797 5.691 5.409 1.00 0.48 138 THR A N 1
ATOM 1229 C CA . THR A 1 138 ? 102.576 4.871 4.181 1.00 0.46 138 THR A CA 1
ATOM 1230 C C . THR A 1 138 ? 103.450 5.431 3.067 1.00 0.44 138 THR A C 1
ATOM 1231 O O . THR A 1 138 ? 103.604 4.838 2.017 1.00 0.42 138 THR A O 1
ATOM 1242 N N . ARG A 1 139 ? 104.014 6.580 3.295 1.00 0.48 139 ARG A N 1
ATOM 1243 C CA . ARG A 1 139 ? 104.878 7.217 2.268 1.00 0.48 139 ARG A CA 1
ATOM 1244 C C . ARG A 1 139 ? 105.995 6.260 1.854 1.00 0.44 139 ARG A C 1
ATOM 1245 O O . ARG A 1 139 ? 106.337 6.165 0.695 1.00 0.43 139 ARG A O 1
ATOM 1266 N N . LYS A 1 140 ? 106.565 5.543 2.783 1.00 0.44 140 LYS A N 1
ATOM 1267 C CA . LYS A 1 140 ? 107.659 4.598 2.410 1.00 0.45 140 LYS A CA 1
ATOM 1268 C C . LYS A 1 140 ? 107.118 3.519 1.470 1.00 0.40 140 LYS A C 1
ATOM 1269 O O . LYS A 1 140 ? 107.800 3.082 0.563 1.00 0.42 140 LYS A O 1
ATOM 1288 N N . LEU A 1 141 ? 105.908 3.078 1.672 1.00 0.36 141 LEU A N 1
ATOM 1289 C CA . LEU A 1 141 ? 105.353 2.029 0.777 1.00 0.35 141 LEU A CA 1
ATOM 1290 C C . LEU A 1 141 ? 105.265 2.571 -0.652 1.00 0.37 141 LEU A C 1
ATOM 1291 O O . LEU A 1 141 ? 105.632 1.909 -1.603 1.00 0.40 141 LEU A O 1
ATOM 1307 N N . TYR A 1 142 ? 104.773 3.768 -0.806 1.00 0.38 142 TYR A N 1
ATOM 1308 C CA . TYR A 1 142 ? 104.656 4.354 -2.169 1.00 0.42 142 TYR A CA 1
ATOM 1309 C C . TYR A 1 142 ? 106.049 4.579 -2.759 1.00 0.43 142 TYR A C 1
ATOM 1310 O O . TYR A 1 142 ? 106.266 4.391 -3.940 1.00 0.45 142 TYR A O 1
ATOM 1328 N N . GLU A 1 143 ? 107.002 4.963 -1.955 1.00 0.43 143 GLU A N 1
ATOM 1329 C CA . GLU A 1 143 ? 108.370 5.175 -2.498 1.00 0.46 143 GLU A CA 1
ATOM 1330 C C . GLU A 1 143 ? 108.905 3.844 -3.023 1.00 0.42 143 GLU A C 1
ATOM 1331 O O . GLU A 1 143 ? 109.499 3.782 -4.078 1.00 0.43 143 GLU A O 1
ATOM 1343 N N . LYS A 1 144 ? 108.684 2.774 -2.305 1.00 0.38 144 LYS A N 1
ATOM 1344 C CA . LYS A 1 144 ? 109.168 1.450 -2.785 1.00 0.36 144 LYS A CA 1
ATOM 1345 C C . LYS A 1 144 ? 108.377 1.046 -4.028 1.00 0.35 144 LYS A C 1
ATOM 1346 O O . LYS A 1 144 ? 108.930 0.603 -5.016 1.00 0.35 144 LYS A O 1
ATOM 1365 N N . LYS A 1 145 ? 107.081 1.186 -3.978 1.00 0.35 145 LYS A N 1
ATOM 1366 C CA . LYS A 1 145 ? 106.249 0.802 -5.149 1.00 0.36 145 LYS A CA 1
ATOM 1367 C C . LYS A 1 145 ? 106.694 1.606 -6.370 1.00 0.38 145 LYS A C 1
ATOM 1368 O O . LYS A 1 145 ? 106.768 1.093 -7.468 1.00 0.40 145 LYS A O 1
ATOM 1387 N N . LEU A 1 146 ? 106.983 2.870 -6.191 1.00 0.38 146 LEU A N 1
ATOM 1388 C CA . LEU A 1 146 ? 107.412 3.701 -7.346 1.00 0.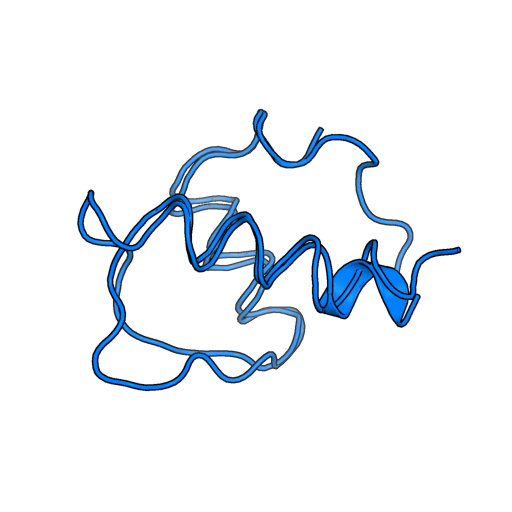41 146 LEU A CA 1
ATOM 1389 C C . LEU A 1 146 ? 108.618 3.042 -8.015 1.00 0.38 146 LEU A C 1
ATOM 1390 O O . LEU A 1 146 ? 108.729 3.014 -9.226 1.00 0.39 146 LEU A O 1
ATOM 1406 N N . LEU A 1 147 ? 109.518 2.505 -7.239 1.00 0.38 147 LEU A N 1
ATOM 1407 C CA . LEU A 1 147 ? 110.704 1.842 -7.840 1.00 0.38 147 LEU A CA 1
ATOM 1408 C C . LEU A 1 147 ? 110.217 0.733 -8.766 1.00 0.39 147 LEU A C 1
ATOM 1409 O O . LEU A 1 147 ? 110.773 0.498 -9.820 1.00 0.40 147 LEU A O 1
ATOM 1425 N N . LYS A 1 148 ? 109.176 0.050 -8.376 1.00 0.41 148 LYS A N 1
ATOM 1426 C CA . LYS A 1 148 ? 108.642 -1.046 -9.226 1.00 0.45 148 LYS A CA 1
ATOM 1427 C C . LYS A 1 148 ? 108.179 -0.466 -10.564 1.00 0.44 148 LYS A C 1
ATOM 1428 O O . LYS A 1 148 ? 108.491 -0.981 -11.621 1.00 0.46 148 LYS A O 1
ATOM 1447 N N . LEU A 1 149 ? 107.446 0.614 -10.525 1.00 0.43 149 LEU A N 1
ATOM 1448 C CA . LEU A 1 149 ? 106.971 1.241 -11.792 1.00 0.46 149 LEU A CA 1
ATOM 1449 C C . LEU A 1 149 ? 108.178 1.719 -12.595 1.00 0.43 149 LEU A C 1
ATOM 1450 O O . LEU A 1 149 ? 108.244 1.562 -13.798 1.00 0.47 149 LEU A O 1
ATOM 1466 N N . ARG A 1 150 ? 109.136 2.301 -11.930 1.00 0.41 150 ARG A N 1
ATOM 1467 C CA . ARG A 1 150 ? 110.345 2.789 -12.639 1.00 0.46 150 ARG A CA 1
ATOM 1468 C C . ARG A 1 150 ? 111.024 1.603 -13.323 1.00 0.55 150 ARG A C 1
ATOM 1469 O O . ARG A 1 150 ? 111.580 1.720 -14.395 1.00 0.66 150 ARG A O 1
ATOM 1490 N N . GLU A 1 151 ? 110.981 0.461 -12.692 1.00 0.59 151 GLU A N 1
ATOM 1491 C CA . GLU A 1 151 ? 111.619 -0.746 -13.281 1.00 0.78 151 GLU A CA 1
ATOM 1492 C C . GLU A 1 151 ? 110.995 -1.021 -14.651 1.00 0.88 151 GLU A C 1
ATOM 1493 O O . GLU A 1 151 ? 111.664 -1.417 -15.580 1.00 1.11 151 GLU A O 1
ATOM 1505 N N . GLN A 1 152 ? 109.715 -0.808 -14.778 1.00 0.83 152 GLN A N 1
ATOM 1506 C CA . GLN A 1 152 ? 109.042 -1.053 -16.083 1.00 1.11 152 GLN A CA 1
ATOM 1507 C C . GLN A 1 152 ? 109.752 -0.260 -17.180 1.00 0.98 152 GLN A C 1
ATOM 1508 O O . GLN A 1 152 ? 109.802 -0.660 -18.326 1.00 1.26 152 GLN A O 1
ATOM 1522 N N . GLY A 1 153 ? 110.285 0.875 -16.823 1.00 1.30 153 GLY A N 1
ATOM 1523 C CA . GLY A 1 153 ? 110.991 1.725 -17.824 1.00 1.71 153 GLY A CA 1
ATOM 1524 C C . GLY A 1 153 ? 112.218 0.992 -18.368 1.00 2.59 153 GLY A C 1
ATOM 1525 O O . GLY A 1 153 ? 113.279 1.569 -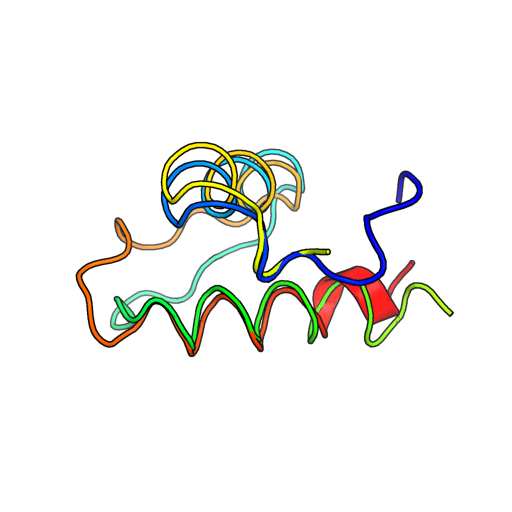18.512 1.00 3.32 153 GLY A O 1
#

Solvent-accessible surface area: 4234 Å² total; per-residue (Å²): 124,99,169,25,81,151,69,0,27,26,12,18,5,50,46,0,17,26,12,0,35,46,16,112,8,105,11,61,100,83,46,72,77,57,50,14,0,10,31,4,0,29,60,30,0,20,25,81,39,218,56,3,68,124,5,66,58,110,48,0,20,49,9,0,33,91,12,20,0,106,16,18,89,21,93,52,68,2,13,88,61,0,11,103,16,0,34,78,12,4,61,89,34

Foldseek 3Di:
DPQDDPQLLLQALLLLLLLLLLLLNADDEPAAALLLLLLLLLLLLLLQLCVNNNRGSNNNNNRNNNVNHHYDRRDHHRNNNSRNNNNNNNRVD

InterPro domains:
  IPR003887 LEM domain [PF03020] (111-155)
  IPR003887 LEM domain [PS50954] (109-153)
  IPR003887 LEM domain [SM00540] (110-153)
  IPR011015 LEM/LEM-like domain superfamily [G3DSA:1.10.720.40] (2-57)
  IPR011015 LEM/LEM-like domain superfamily [G3DSA:1.10.720.40] (103-159)
  IPR011015 LEM/LEM-like domain superfamily [SSF63451] (2-54)
  IPR011015 LEM/LEM-like domain superfamily [SSF63451] (107-155)
  IPR013146 LEM-like domain [PF08198] (2-49)
  IPR013146 LEM-like domain [PS50955] (5-48)
  IPR013146 LEM-like domain [SM01261] (2-50)
  IPR021623 Lamina-associated polypeptide 2 alpha, C-terminal [PF11560] (461-693)
  IPR051656 LEM domain-containing [PTHR12019] (1-690)

Secondary structure (DSSP, 8-state):
-PPPPS-BEEE-HHHHHHHHHHTT----SS--EHHHHHHEEEEBBTTT----EEE-HHHHHHEEEBTT-------SSEHHHHHHHEHHHHHH-

Radius of gyration: 10.0 Å; Cα contacts (8 Å, |Δi|>4): 386; chains: 1; bounding box: 24×20×27 Å

Sequence (93 aa):
MPEFLEDPSVLTKDKLKSELVANNVTLPAGEQRKDVYVQLYLQHLTARNRDVTELTNEDLLDQLVKYGVNPGPIVGTTRKLYEKKLLKLREQG

Organism: Homo sapiens (NCBI:txid9606)